Protein AF-A0A450XP85-F1 (afdb_monomer_lite)

InterPro domains:
  IPR002560 Transposase IS204/IS1001/IS1096/IS1165, DDE domain [PF01610] (4-110)
  IPR047951 Transposase ISL3 [PTHR33498] (2-104)

Sequence (138 aa):
SDQDTGHVLHVAEDRKKANLKAWYASLSGEQIAAIESVSMDMWPAFINATLESIPGAEEKIAFDKFHVAKYLGEAVDKVRREEHKALMAEGRDDLKGSKYTWQYNPQNMKAWAKKGWKRWLSWAVRSRLEPIKKVARM

Organism: NCBI:txid2126335

pLDDT: mean 88.55, std 6.43, range [63.75, 97.06]

Radius of gyration: 21.71 Å; chains: 1; bounding box: 50×31×53 Å

Secondary structure (DSSP, 8-state):
--TTT-------SSS-HHHHHHHHHHS-HHHHHT---EEE-S-HHHHHHHHHHSTTHHHHEEE-HHHHHHHHHHHHHHHHHHHHHHHHHTT--TTTT-HHHHHS-GGG--HHHHHHHHHHHHHHHT-S-HHHHHHTT-

Foldseek 3Di:
DPPVPPDDPDDDPDDALVVLLVVLVPDDPVVLQPQQADEDAPDVSVLVSQVVRHVPHVNRYDYDPVNVLVVVLVVVVVVLVVVCVVQVVVVHRLSPPCSVLLSDDCVPDDPVSVVVNVVNLVCQCVDPPPVSVVVSVD

Structure (mmCIF, N/CA/C/O backbone):
data_AF-A0A450XP85-F1
#
_entry.id   AF-A0A450XP85-F1
#
loop_
_atom_site.group_PDB
_atom_site.id
_atom_site.type_symbol
_atom_site.label_atom_id
_atom_site.label_alt_id
_atom_site.label_comp_id
_atom_site.label_asym_id
_atom_site.label_entity_id
_atom_site.label_seq_id
_atom_site.pdbx_PDB_ins_code
_atom_site.Cartn_x
_atom_site.Cartn_y
_atom_site.Cartn_z
_atom_site.occupancy
_atom_site.B_iso_or_equiv
_atom_site.auth_seq_id
_atom_site.auth_comp_id
_atom_site.auth_asym_id
_atom_site.auth_atom_id
_atom_site.pdbx_PDB_model_num
ATOM 1 N N . SER A 1 1 ? -16.004 2.701 7.526 1.00 79.06 1 SER A N 1
ATOM 2 C CA . SER A 1 1 ? -17.350 2.527 6.948 1.00 79.06 1 SER A CA 1
ATOM 3 C C . SER A 1 1 ? -17.818 1.120 7.243 1.00 79.06 1 SER A C 1
ATOM 5 O O . SER A 1 1 ? -16.975 0.253 7.456 1.00 79.06 1 SER A O 1
ATOM 7 N N . ASP A 1 2 ? -19.126 0.913 7.266 1.00 81.94 2 ASP A N 1
ATOM 8 C CA . ASP A 1 2 ? -19.730 -0.414 7.207 1.00 81.94 2 ASP A CA 1
ATOM 9 C C . ASP A 1 2 ? -19.372 -1.052 5.853 1.00 81.94 2 ASP A C 1
ATOM 11 O O . ASP A 1 2 ? -19.505 -0.403 4.811 1.00 81.94 2 ASP A O 1
ATOM 15 N N . GLN A 1 3 ? -18.832 -2.271 5.879 1.00 80.81 3 GLN A N 1
ATOM 16 C CA . GLN A 1 3 ? -18.408 -2.981 4.670 1.00 80.81 3 GLN A CA 1
ATOM 17 C C . GLN A 1 3 ? -19.584 -3.608 3.914 1.00 80.81 3 GLN A C 1
ATOM 19 O O . GLN A 1 3 ? -19.487 -3.751 2.697 1.00 80.81 3 GLN A O 1
ATOM 24 N N . ASP A 1 4 ? -20.688 -3.918 4.594 1.00 83.94 4 ASP A N 1
ATOM 25 C CA . ASP A 1 4 ? -21.846 -4.573 3.983 1.00 83.94 4 ASP A CA 1
ATOM 26 C C . ASP A 1 4 ? -22.723 -3.557 3.250 1.00 83.94 4 ASP A C 1
ATOM 28 O O . ASP A 1 4 ? -23.161 -3.782 2.122 1.00 83.94 4 ASP A O 1
ATOM 32 N N . THR A 1 5 ? -22.956 -2.401 3.877 1.00 90.19 5 THR A N 1
ATOM 33 C CA . THR A 1 5 ? -23.831 -1.351 3.326 1.00 90.19 5 THR A CA 1
ATOM 34 C C . THR A 1 5 ? -23.072 -0.229 2.620 1.00 90.19 5 THR A C 1
ATOM 36 O O . THR A 1 5 ? -23.666 0.563 1.888 1.00 90.19 5 THR A O 1
ATOM 39 N N . GLY A 1 6 ? -21.760 -0.118 2.843 1.00 87.00 6 GLY A N 1
ATOM 40 C CA . GLY A 1 6 ? -20.952 1.007 2.370 1.00 87.00 6 GLY A CA 1
ATOM 41 C C . GLY A 1 6 ? -21.184 2.310 3.145 1.00 87.00 6 GLY A C 1
ATOM 42 O O . GLY A 1 6 ? -20.601 3.339 2.794 1.00 87.00 6 GLY A O 1
ATOM 43 N N . HIS A 1 7 ? -22.002 2.304 4.203 1.00 92.12 7 HIS A N 1
ATOM 44 C CA . HIS A 1 7 ? -22.296 3.507 4.975 1.00 92.12 7 HIS A CA 1
ATOM 45 C C . HIS A 1 7 ? -21.069 4.037 5.723 1.00 92.12 7 HIS A C 1
ATOM 47 O O . HIS A 1 7 ? -20.290 3.310 6.349 1.00 92.12 7 HIS A O 1
ATOM 53 N N . VAL A 1 8 ? -20.895 5.356 5.694 1.00 92.31 8 VAL A N 1
ATOM 54 C CA . VAL A 1 8 ? -19.830 6.021 6.444 1.00 92.31 8 VAL A CA 1
ATOM 55 C C . VAL A 1 8 ? -20.242 6.119 7.911 1.00 92.31 8 VAL A C 1
ATOM 57 O O . VAL A 1 8 ? -21.206 6.795 8.243 1.00 92.31 8 VAL A O 1
ATOM 60 N N . LEU A 1 9 ? -19.491 5.446 8.787 1.00 90.62 9 LEU A N 1
ATOM 61 C CA . LEU A 1 9 ? -19.751 5.427 10.234 1.00 90.62 9 LEU A CA 1
ATOM 62 C C . LEU A 1 9 ? -19.222 6.674 10.949 1.00 90.62 9 LEU A C 1
ATOM 64 O O . LEU A 1 9 ? -19.734 7.057 11.994 1.00 90.62 9 LEU A O 1
ATOM 68 N N . HIS A 1 10 ? -18.163 7.284 10.415 1.00 92.06 10 HIS A N 1
ATOM 69 C CA . HIS A 1 10 ? -17.512 8.428 11.033 1.00 92.06 10 HIS A CA 1
ATOM 70 C C . HIS A 1 10 ? -16.718 9.232 10.007 1.00 92.06 10 HIS A C 1
ATOM 72 O O . HIS A 1 10 ? -16.083 8.662 9.117 1.00 92.06 10 HIS A O 1
ATOM 78 N N . VAL A 1 11 ? -16.744 10.553 10.166 1.00 93.00 11 VAL A N 1
ATOM 79 C CA . VAL A 1 11 ? -15.940 11.512 9.409 1.00 93.00 11 VAL A CA 1
ATOM 80 C C . VAL A 1 11 ? -15.283 12.441 10.418 1.00 93.00 11 VAL A C 1
ATOM 82 O O . VAL A 1 11 ? -15.955 12.974 11.297 1.00 93.00 11 VAL A O 1
ATOM 85 N N . ALA A 1 12 ? -13.978 12.638 10.273 1.00 91.19 12 ALA A N 1
ATOM 86 C CA . ALA A 1 12 ? -13.210 13.587 11.062 1.00 91.19 12 ALA A CA 1
ATOM 87 C C . ALA A 1 12 ? -12.381 14.476 10.137 1.00 91.19 12 ALA A C 1
ATOM 89 O O . ALA A 1 12 ? -12.007 14.071 9.033 1.00 91.19 12 ALA A O 1
ATOM 90 N N . GLU A 1 13 ? -12.088 15.685 10.602 1.00 90.56 13 GLU A N 1
ATOM 91 C CA . GLU A 1 13 ? -11.213 16.615 9.899 1.00 90.56 13 GLU A CA 1
ATOM 92 C C . GLU A 1 13 ? -9.756 16.167 10.026 1.00 90.56 13 GLU A C 1
ATOM 94 O O . GLU A 1 13 ? -9.280 15.909 11.127 1.00 90.56 13 GLU A O 1
ATOM 99 N N . ASP A 1 14 ? -9.039 16.111 8.906 1.00 87.25 14 ASP A N 1
ATOM 100 C CA . ASP A 1 14 ? -7.688 15.563 8.778 1.00 87.25 14 ASP A CA 1
ATOM 101 C C . ASP A 1 14 ? -7.534 14.064 9.071 1.00 87.25 14 ASP A C 1
ATOM 103 O O . ASP A 1 14 ? -8.191 13.433 9.903 1.00 87.25 14 ASP A O 1
ATOM 107 N N . ARG A 1 15 ? -6.498 13.501 8.449 1.00 84.12 15 ARG A N 1
ATOM 108 C CA . ARG A 1 15 ? -5.939 12.212 8.845 1.00 84.12 15 ARG A CA 1
ATOM 109 C C . ARG A 1 15 ? -5.045 12.433 10.071 1.00 84.12 15 ARG A C 1
ATOM 111 O O . ARG A 1 15 ? -3.899 12.830 9.935 1.00 84.12 15 ARG A O 1
ATOM 118 N N . LYS A 1 16 ? -5.536 12.236 11.295 1.00 89.19 16 LYS A N 1
ATOM 119 C CA . LYS A 1 16 ? -4.714 12.331 12.522 1.00 89.19 16 LYS A CA 1
ATOM 120 C C . LYS A 1 16 ? -4.946 11.120 13.414 1.00 89.19 16 LYS A C 1
ATOM 122 O O . LYS A 1 16 ? -6.077 10.670 13.572 1.00 89.19 16 LYS A O 1
ATOM 127 N N . LYS A 1 17 ? -3.875 10.640 14.060 1.00 91.00 17 LYS A N 1
ATOM 128 C CA . LYS A 1 17 ? -3.931 9.552 15.054 1.00 91.00 17 LYS A CA 1
ATOM 129 C C . LYS A 1 17 ? -4.983 9.833 16.135 1.00 91.00 17 LYS A C 1
ATOM 131 O O . LYS A 1 17 ? -5.765 8.953 16.470 1.00 91.00 17 LYS A O 1
ATOM 136 N N . ALA A 1 18 ? -5.013 11.068 16.644 1.00 93.00 18 ALA A N 1
ATOM 137 C CA . ALA A 1 18 ? -5.929 11.489 17.702 1.00 93.00 18 ALA A CA 1
ATOM 138 C C . ALA A 1 18 ? -7.407 11.309 17.322 1.00 93.00 18 ALA A C 1
ATOM 140 O O . ALA A 1 18 ? -8.179 10.815 18.136 1.00 93.00 18 ALA A O 1
ATOM 141 N N . ASN A 1 19 ? -7.780 11.628 16.080 1.00 93.38 19 ASN A N 1
ATOM 142 C CA . ASN A 1 19 ? -9.164 11.524 15.616 1.00 93.38 19 ASN A CA 1
ATOM 143 C C . ASN A 1 19 ? -9.634 10.070 15.573 1.00 93.38 19 ASN A C 1
ATOM 145 O O . ASN A 1 19 ? -10.712 9.749 16.062 1.00 93.38 19 ASN A O 1
ATOM 149 N N . LEU A 1 20 ? -8.795 9.173 15.045 1.00 93.62 20 LEU A N 1
ATOM 150 C CA . LEU A 1 20 ? -9.128 7.752 14.985 1.00 93.62 20 LEU A CA 1
ATOM 151 C C . LEU A 1 20 ? -9.234 7.137 16.389 1.00 93.62 20 LEU A C 1
ATOM 153 O O . LEU A 1 20 ? -10.156 6.371 16.655 1.00 93.62 20 LEU A O 1
ATOM 157 N N . LYS A 1 21 ? -8.347 7.524 17.317 1.00 95.12 21 LYS A N 1
ATOM 158 C CA . LYS A 1 21 ? -8.452 7.102 18.725 1.00 95.12 21 LYS A CA 1
ATOM 159 C C . LYS A 1 21 ? -9.719 7.633 19.396 1.00 95.12 21 LYS A C 1
ATOM 161 O O . LYS A 1 21 ? -10.357 6.889 20.130 1.00 95.12 21 LYS A O 1
ATOM 166 N N . ALA A 1 22 ? -10.091 8.887 19.138 1.00 94.62 22 ALA A N 1
ATOM 167 C CA . ALA A 1 22 ? -11.323 9.467 19.668 1.00 94.62 22 ALA A CA 1
ATOM 168 C C . ALA A 1 22 ? -12.561 8.712 19.163 1.00 94.62 22 ALA A C 1
ATOM 170 O O . ALA A 1 22 ? -13.477 8.452 19.939 1.00 94.62 22 ALA A O 1
ATOM 171 N N . TRP A 1 23 ? -12.561 8.292 17.895 1.00 94.88 23 TRP A N 1
ATOM 172 C CA . TRP A 1 23 ? -13.631 7.455 17.365 1.00 94.88 23 TRP A CA 1
ATOM 173 C C . TRP A 1 23 ? -13.680 6.077 18.032 1.00 94.88 23 TRP A C 1
ATOM 175 O O . TRP A 1 23 ? -14.744 5.690 18.506 1.00 94.88 23 TRP A O 1
ATOM 185 N N . TYR A 1 24 ? -12.553 5.366 18.164 1.00 95.56 24 TYR A N 1
ATOM 186 C CA . TYR A 1 24 ? -12.537 4.086 18.888 1.00 95.56 24 TYR A CA 1
ATOM 187 C C . TYR A 1 24 ? -13.018 4.228 20.337 1.00 95.56 24 TYR A C 1
ATOM 189 O O . TYR A 1 24 ? -13.790 3.398 20.802 1.00 95.56 24 TYR A O 1
ATOM 197 N N . ALA A 1 25 ? -12.636 5.306 21.027 1.00 95.38 25 ALA A N 1
ATOM 198 C CA . ALA A 1 25 ? -13.091 5.586 22.389 1.00 95.38 25 ALA A CA 1
ATOM 199 C C . ALA A 1 25 ? -14.600 5.881 22.492 1.00 95.38 25 ALA A C 1
ATOM 201 O O . ALA A 1 25 ? -15.161 5.788 23.580 1.00 95.38 25 ALA A O 1
ATOM 202 N N . SER A 1 26 ? -15.257 6.239 21.383 1.00 95.75 26 SER A N 1
ATOM 203 C CA . SER A 1 26 ? -16.713 6.428 21.333 1.00 95.75 26 SER A CA 1
ATOM 204 C C . SER A 1 26 ? -17.497 5.119 21.172 1.00 95.75 26 SER A C 1
ATOM 206 O O . SER A 1 26 ? -18.711 5.113 21.369 1.00 95.75 26 SER A O 1
ATOM 208 N N . LEU A 1 27 ? -16.824 4.018 20.817 1.00 95.56 27 LEU A N 1
ATOM 209 C CA . LEU A 1 27 ? -17.444 2.704 20.681 1.00 95.56 27 LEU A CA 1
ATOM 210 C C . LEU A 1 27 ? -17.571 2.027 22.049 1.00 95.56 27 LEU A C 1
ATOM 212 O O . LEU A 1 27 ? -16.700 2.140 22.912 1.00 95.56 27 LEU A O 1
ATOM 216 N N . SER A 1 28 ? -18.652 1.276 22.235 1.00 96.12 28 SER A N 1
ATOM 217 C CA . SER A 1 28 ? -18.813 0.413 23.407 1.00 96.12 28 SER A CA 1
ATOM 218 C C . SER A 1 28 ? -17.784 -0.724 23.412 1.00 96.12 28 SER A C 1
ATOM 220 O O . SER A 1 28 ? -17.274 -1.135 22.367 1.00 96.12 28 SER A O 1
ATOM 222 N N . GLY A 1 29 ? -17.516 -1.290 24.593 1.00 95.38 29 GLY A N 1
ATOM 223 C CA . GLY A 1 29 ? -16.626 -2.449 24.722 1.00 95.38 29 GLY A CA 1
ATOM 224 C C . GLY A 1 29 ? -17.083 -3.654 23.892 1.00 95.38 29 GLY A C 1
ATOM 225 O O . GLY A 1 29 ? -16.248 -4.346 23.317 1.00 95.38 29 GLY A O 1
ATOM 226 N N . GLU A 1 30 ? -18.398 -3.857 23.760 1.00 95.19 30 GLU A N 1
ATOM 227 C CA . GLU A 1 30 ? -18.980 -4.899 22.903 1.00 95.19 30 GLU A CA 1
ATOM 228 C C . GLU A 1 30 ? -18.669 -4.657 21.424 1.00 95.19 30 GLU A C 1
ATOM 230 O O . GLU A 1 30 ? -18.223 -5.570 20.733 1.00 95.19 30 GLU A O 1
ATOM 235 N N . GLN A 1 31 ? -18.820 -3.418 20.943 1.00 94.56 31 GLN A N 1
ATOM 236 C CA . GLN A 1 31 ? -18.472 -3.063 19.564 1.00 94.56 31 GLN A CA 1
ATOM 237 C C . GLN A 1 31 ? -16.978 -3.247 19.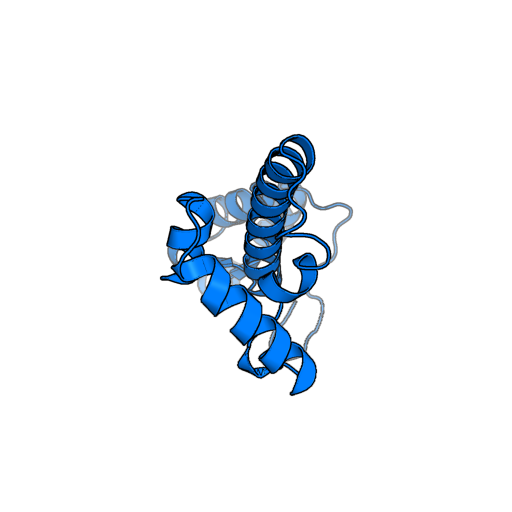292 1.00 94.56 31 GLN A C 1
ATOM 239 O O . GLN A 1 31 ? -16.618 -3.769 18.243 1.00 94.56 31 GLN A O 1
ATOM 244 N N . ILE A 1 32 ? -16.109 -2.857 20.231 1.00 95.50 32 ILE A N 1
ATOM 245 C CA . ILE A 1 32 ? -14.656 -3.051 20.110 1.00 95.50 32 ILE A CA 1
ATOM 246 C C . ILE A 1 32 ? -14.302 -4.541 20.056 1.00 95.50 32 ILE A C 1
ATOM 248 O O . ILE A 1 32 ? -13.490 -4.954 19.226 1.00 95.50 32 ILE A O 1
ATOM 252 N N . ALA A 1 33 ? -14.914 -5.354 20.920 1.00 93.44 33 ALA A N 1
ATOM 253 C CA . ALA A 1 33 ? -14.696 -6.797 20.951 1.00 93.44 33 ALA A CA 1
ATOM 254 C C . ALA A 1 33 ? -15.183 -7.488 19.666 1.00 93.44 33 ALA A C 1
ATOM 256 O O . ALA A 1 33 ? -14.541 -8.434 19.214 1.00 93.44 33 ALA A O 1
ATOM 257 N N . ALA A 1 34 ? -16.258 -6.981 19.056 1.00 93.31 34 ALA A N 1
ATOM 258 C CA . ALA A 1 34 ? -16.825 -7.491 17.809 1.00 93.31 34 ALA A CA 1
ATOM 259 C C . ALA A 1 34 ? -16.013 -7.131 16.549 1.00 93.31 34 ALA A C 1
ATOM 261 O O . ALA A 1 34 ? -16.320 -7.625 15.467 1.00 93.31 34 ALA A O 1
ATOM 262 N N . ILE A 1 35 ? -14.980 -6.284 16.645 1.00 93.25 35 ILE A N 1
ATOM 263 C CA . ILE A 1 35 ? -14.108 -5.992 15.499 1.00 93.25 35 ILE A CA 1
ATOM 264 C C . ILE A 1 35 ? -13.253 -7.224 15.192 1.00 93.25 35 ILE A C 1
ATOM 266 O O . ILE A 1 35 ? -12.335 -7.557 15.947 1.00 93.25 35 ILE A O 1
ATOM 270 N N . GLU A 1 36 ? -13.519 -7.850 14.049 1.00 93.62 36 GLU A N 1
ATOM 271 C CA . GLU A 1 36 ? -12.770 -9.004 13.535 1.00 93.62 36 GLU A CA 1
ATOM 272 C C . GLU A 1 36 ? -11.595 -8.595 12.643 1.00 93.62 36 GLU A C 1
ATOM 274 O O . GLU A 1 36 ? -10.541 -9.222 12.669 1.00 93.62 36 GLU A O 1
ATOM 279 N N . SER A 1 37 ? -11.753 -7.523 11.864 1.00 93.69 37 SER A N 1
ATOM 280 C CA . SER A 1 37 ? -10.698 -7.006 10.994 1.00 93.69 37 SER A CA 1
ATOM 281 C C . SER A 1 37 ? -10.772 -5.490 10.851 1.00 93.69 37 SER A C 1
ATOM 283 O O . SER A 1 37 ? -11.830 -4.876 10.994 1.00 93.69 37 SER A O 1
ATOM 285 N N . VAL A 1 38 ? -9.627 -4.874 10.561 1.00 93.75 38 VAL A N 1
ATOM 286 C CA . VAL A 1 38 ? -9.514 -3.442 10.285 1.00 93.75 38 VAL A CA 1
ATOM 287 C C . VAL A 1 38 ? -8.756 -3.259 8.978 1.00 93.75 38 VAL A C 1
ATOM 289 O O . VAL A 1 38 ? -7.527 -3.331 8.942 1.00 93.75 38 VAL A O 1
ATOM 292 N N . SER A 1 39 ? -9.499 -3.018 7.897 1.00 92.50 39 SER A N 1
ATOM 293 C CA . SER A 1 39 ? -8.916 -2.684 6.597 1.00 92.50 39 SER A CA 1
ATOM 294 C C . SER A 1 39 ? -8.454 -1.228 6.584 1.00 92.50 39 SER A C 1
ATOM 296 O O . SER A 1 39 ? -9.275 -0.319 6.724 1.00 92.50 39 SER A O 1
ATOM 298 N N . MET A 1 40 ? -7.156 -0.987 6.402 1.00 92.12 40 MET A N 1
ATOM 299 C CA . MET A 1 40 ? -6.579 0.362 6.456 1.00 92.12 40 MET A CA 1
ATOM 300 C C . MET A 1 40 ? -5.418 0.572 5.481 1.00 92.12 40 MET A C 1
ATOM 302 O O . MET A 1 40 ? -4.872 -0.368 4.899 1.00 92.12 40 MET A O 1
ATOM 306 N N . ASP A 1 41 ? -5.028 1.836 5.316 1.00 89.94 41 ASP A N 1
ATOM 307 C CA . ASP A 1 41 ? -3.765 2.188 4.677 1.00 89.94 41 ASP A CA 1
ATOM 308 C C . ASP A 1 41 ? -2.558 1.829 5.572 1.00 89.94 41 ASP A C 1
ATOM 310 O O . ASP A 1 41 ? -2.682 1.548 6.761 1.00 89.94 41 ASP A O 1
ATOM 314 N N . MET A 1 42 ? -1.354 1.832 4.997 1.00 91.31 42 MET A N 1
ATOM 315 C CA . MET A 1 42 ? -0.113 1.545 5.736 1.00 91.31 42 MET A CA 1
ATOM 316 C C . MET A 1 42 ? 0.451 2.775 6.465 1.00 91.31 42 MET A C 1
ATOM 318 O O . MET A 1 42 ? 1.662 2.874 6.685 1.00 91.31 42 MET A O 1
ATOM 322 N N . TRP A 1 43 ? -0.376 3.765 6.804 1.00 91.25 43 TRP A N 1
ATOM 323 C CA . TRP A 1 43 ? 0.127 4.980 7.427 1.00 91.25 43 TRP A CA 1
ATOM 324 C C . TRP A 1 43 ? 0.395 4.767 8.931 1.00 91.25 43 TRP A C 1
ATOM 326 O O . TRP A 1 43 ? -0.522 4.389 9.666 1.00 91.25 43 TRP A O 1
ATOM 336 N N . PRO A 1 44 ? 1.609 5.067 9.452 1.00 92.38 44 PRO A N 1
ATOM 337 C CA . PRO A 1 44 ? 1.964 4.752 10.841 1.00 92.38 44 PRO A CA 1
ATOM 338 C C . PRO A 1 44 ? 1.026 5.344 11.896 1.00 92.38 44 PRO A C 1
ATOM 340 O O . PRO A 1 44 ? 0.839 4.760 12.958 1.00 92.38 44 PRO A O 1
ATOM 343 N N . ALA A 1 45 ? 0.410 6.497 11.622 1.00 92.06 45 ALA A N 1
ATOM 344 C CA . ALA A 1 45 ? -0.544 7.105 12.542 1.00 92.06 45 ALA A CA 1
ATOM 345 C C . ALA A 1 45 ? -1.795 6.234 12.755 1.00 92.06 45 ALA A C 1
ATOM 347 O O . ALA A 1 45 ? -2.269 6.139 13.886 1.00 92.06 45 ALA A O 1
ATOM 348 N N . PHE A 1 46 ? -2.313 5.595 11.704 1.00 93.38 46 PHE A N 1
ATOM 349 C CA . PHE A 1 46 ? -3.511 4.751 11.775 1.00 93.38 46 PHE A CA 1
ATOM 350 C C . PHE A 1 46 ? -3.207 3.360 12.318 1.00 93.38 46 PHE A C 1
ATOM 352 O O . PHE A 1 46 ? -3.966 2.858 13.152 1.00 93.38 46 PHE A O 1
ATOM 359 N N . ILE A 1 47 ? -2.052 2.804 11.941 1.00 95.31 47 ILE A N 1
ATOM 360 C CA . ILE A 1 47 ? -1.523 1.568 12.526 1.00 95.31 47 ILE A CA 1
ATOM 361 C C . ILE A 1 47 ? -1.418 1.740 14.044 1.00 95.31 47 ILE A C 1
ATOM 363 O O . ILE A 1 47 ? -2.080 1.029 14.793 1.00 95.31 47 ILE A O 1
ATOM 367 N N . ASN A 1 48 ? -0.686 2.758 14.508 1.00 95.88 48 ASN A N 1
ATOM 368 C CA . ASN A 1 48 ? -0.483 2.986 15.939 1.00 95.88 48 ASN A CA 1
ATOM 369 C C . ASN A 1 48 ? -1.781 3.344 16.676 1.00 95.88 48 ASN A C 1
ATOM 371 O O . ASN A 1 48 ? -1.963 2.932 17.816 1.00 95.88 48 ASN A O 1
ATOM 375 N N . ALA A 1 49 ? -2.695 4.106 16.060 1.00 95.75 49 ALA A N 1
ATOM 376 C CA . ALA A 1 49 ? -4.009 4.358 16.657 1.00 95.75 49 ALA A CA 1
ATOM 377 C C . ALA A 1 49 ? -4.768 3.051 16.920 1.00 95.75 49 ALA A C 1
ATOM 379 O O . ALA A 1 49 ? -5.370 2.902 17.980 1.00 95.75 49 ALA A O 1
ATOM 380 N N . THR A 1 50 ? -4.730 2.122 15.965 1.00 96.88 50 THR A N 1
ATOM 381 C CA . THR A 1 50 ? -5.458 0.852 16.047 1.00 96.88 50 THR A CA 1
ATOM 382 C C . THR A 1 50 ? -4.787 -0.112 17.019 1.00 96.88 50 THR A C 1
ATOM 384 O O . THR A 1 50 ? -5.478 -0.647 17.880 1.00 96.88 50 THR A O 1
ATOM 387 N N . LEU A 1 51 ? -3.457 -0.252 16.965 1.00 97.06 51 LEU A N 1
ATOM 388 C CA . LEU A 1 51 ? -2.683 -1.063 17.916 1.00 97.06 51 LEU A CA 1
ATOM 389 C C . LEU A 1 51 ? -2.931 -0.652 19.373 1.00 97.06 51 LEU A C 1
ATOM 391 O O . LEU A 1 51 ? -3.038 -1.499 20.250 1.00 97.06 51 LEU A O 1
ATOM 395 N N . GLU A 1 52 ? -3.061 0.649 19.629 1.00 96.44 52 GLU A N 1
ATOM 396 C CA . GLU A 1 52 ? -3.281 1.176 20.979 1.00 96.44 52 GLU A CA 1
ATOM 397 C C . GLU A 1 52 ? -4.737 1.110 21.456 1.00 96.44 52 GLU A C 1
ATOM 399 O O . GLU A 1 52 ? -4.977 1.325 22.642 1.00 96.44 52 GLU A O 1
ATOM 404 N N . SER A 1 53 ? -5.706 0.898 20.559 1.00 95.94 53 SER A N 1
ATOM 405 C CA . SER A 1 53 ? -7.138 1.015 20.890 1.00 95.94 53 SER A CA 1
ATOM 406 C C . SER A 1 53 ? -7.905 -0.300 20.763 1.00 95.94 53 SER A C 1
ATOM 408 O O . SER A 1 53 ? -8.936 -0.456 21.411 1.00 95.94 53 SER A O 1
ATOM 410 N N . ILE A 1 54 ? -7.429 -1.239 19.939 1.00 96.00 54 ILE A N 1
ATOM 411 C CA . ILE A 1 54 ? -8.122 -2.497 19.644 1.00 96.00 54 ILE A CA 1
ATOM 412 C C . ILE A 1 54 ? -7.342 -3.680 20.242 1.00 96.00 54 ILE A C 1
ATOM 414 O O . ILE A 1 54 ? -6.190 -3.909 19.868 1.00 96.00 54 ILE A O 1
ATOM 418 N N . PRO A 1 55 ? -7.952 -4.487 21.129 1.00 94.81 55 PRO A N 1
ATOM 419 C CA . PRO A 1 55 ? -7.337 -5.717 21.619 1.00 94.81 55 PRO A CA 1
ATOM 420 C C . PRO A 1 55 ? -7.035 -6.692 20.473 1.00 94.81 55 PRO A C 1
ATOM 422 O O . PRO A 1 55 ? -7.902 -6.963 19.635 1.00 94.81 55 PRO A O 1
ATOM 425 N N . GLY A 1 56 ? -5.807 -7.218 20.444 1.00 95.81 56 GLY A N 1
ATOM 426 C CA . GLY A 1 56 ? -5.354 -8.143 19.398 1.00 95.81 56 GLY A 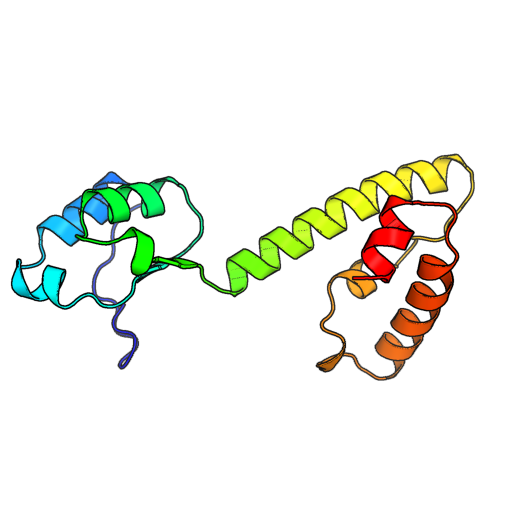CA 1
ATOM 427 C C . GLY A 1 56 ? -5.237 -7.504 18.010 1.00 95.81 56 GLY A C 1
ATOM 428 O O . GLY A 1 56 ? -5.311 -8.206 17.009 1.00 95.81 56 GLY A O 1
ATOM 429 N N . ALA A 1 57 ? -5.088 -6.178 17.925 1.00 96.56 57 ALA A N 1
ATOM 430 C CA . ALA A 1 57 ? -5.040 -5.444 16.659 1.00 96.56 57 ALA A CA 1
ATOM 431 C C . ALA A 1 57 ? -4.032 -5.995 15.635 1.00 96.56 57 ALA A C 1
ATOM 433 O O . ALA A 1 57 ? -4.314 -5.948 14.443 1.00 96.56 57 ALA A O 1
ATOM 434 N N . GLU A 1 58 ? -2.883 -6.517 16.075 1.00 95.94 58 GLU A N 1
ATOM 435 C CA . GLU A 1 58 ? -1.841 -7.058 15.187 1.00 95.94 58 GLU A CA 1
ATOM 436 C C . GLU A 1 58 ? -2.363 -8.160 14.255 1.00 95.94 58 GLU A C 1
ATOM 438 O O . GLU A 1 58 ? -1.970 -8.217 13.093 1.00 95.94 58 GLU A O 1
ATOM 443 N N . GLU A 1 59 ? -3.295 -8.983 14.736 1.00 96.75 59 GLU A N 1
ATOM 444 C CA . GLU A 1 59 ? -3.905 -10.073 13.966 1.00 96.75 59 GLU A CA 1
ATOM 445 C C . GLU A 1 59 ? -5.102 -9.603 13.125 1.00 96.75 59 GLU A C 1
ATOM 447 O O . GLU A 1 59 ? -5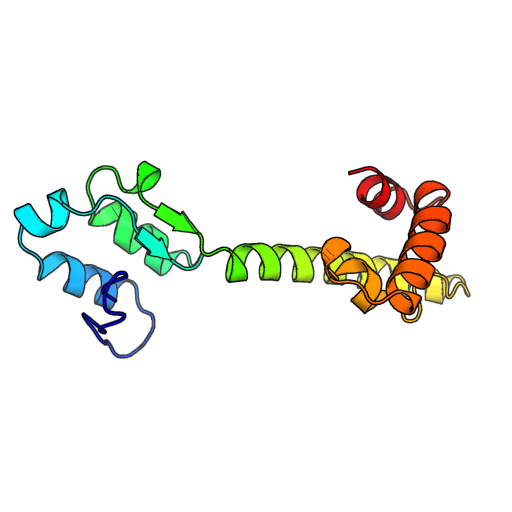.525 -10.285 12.194 1.00 96.75 59 GLU A O 1
ATOM 452 N N . LYS A 1 60 ? -5.651 -8.425 13.443 1.00 95.88 60 LYS A N 1
ATOM 453 C CA . LYS A 1 60 ? -6.873 -7.877 12.835 1.00 95.88 60 LYS A CA 1
ATOM 454 C C . LYS A 1 60 ? -6.588 -6.880 11.716 1.00 95.88 60 LYS A C 1
ATOM 456 O O . LYS A 1 60 ? -7.449 -6.646 10.867 1.00 95.88 60 LYS A O 1
ATOM 461 N N . ILE A 1 61 ? -5.422 -6.233 11.720 1.00 96.38 61 ILE A N 1
ATOM 462 C CA . ILE A 1 61 ? -5.070 -5.231 10.709 1.00 96.38 61 ILE A CA 1
ATOM 463 C C . ILE A 1 61 ? -4.860 -5.914 9.356 1.00 96.38 61 ILE A C 1
ATOM 465 O O . ILE A 1 61 ? -3.966 -6.738 9.179 1.00 96.38 61 ILE A O 1
ATOM 469 N N . ALA A 1 62 ? -5.652 -5.497 8.372 1.00 94.88 62 ALA A N 1
ATOM 470 C CA . ALA A 1 62 ? -5.500 -5.883 6.980 1.00 94.88 62 ALA A CA 1
ATOM 471 C C . ALA A 1 62 ? -5.096 -4.653 6.162 1.00 94.88 62 ALA A C 1
ATOM 473 O O . ALA A 1 62 ? -5.821 -3.658 6.102 1.00 94.88 62 ALA A O 1
ATOM 474 N N . PHE A 1 63 ? -3.932 -4.699 5.514 1.00 94.31 63 PHE A N 1
ATOM 475 C CA . PHE A 1 63 ? -3.529 -3.605 4.637 1.00 94.31 63 PHE A CA 1
ATOM 476 C C . PHE A 1 63 ? -4.271 -3.663 3.312 1.00 94.31 63 PHE A C 1
ATOM 478 O O . PHE A 1 63 ? -4.293 -4.689 2.627 1.00 94.31 63 PHE A O 1
ATOM 485 N N . ASP A 1 64 ? -4.839 -2.526 2.929 1.00 89.81 64 ASP A N 1
ATOM 486 C CA . ASP A 1 64 ? -5.564 -2.402 1.680 1.00 89.81 64 ASP A CA 1
ATOM 487 C C . ASP A 1 64 ? -4.660 -2.700 0.465 1.00 89.81 64 ASP A C 1
ATOM 489 O O . ASP A 1 64 ? -3.562 -2.152 0.290 1.00 89.81 64 ASP A O 1
ATOM 493 N N . LYS A 1 65 ? -5.167 -3.566 -0.419 1.00 87.56 65 LYS A N 1
ATOM 494 C CA . LYS A 1 65 ? -4.446 -4.084 -1.590 1.00 87.56 65 LYS A CA 1
ATOM 495 C C . LYS A 1 65 ? -3.980 -2.990 -2.547 1.00 87.56 65 LYS A C 1
ATOM 497 O O . LYS A 1 65 ? -2.954 -3.160 -3.208 1.00 87.56 65 LYS A O 1
ATOM 502 N N . PHE A 1 66 ? -4.723 -1.886 -2.660 1.00 87.56 66 PHE A N 1
ATOM 503 C CA . PHE A 1 66 ? -4.369 -0.807 -3.576 1.00 87.56 66 PHE A CA 1
ATOM 504 C C . PHE A 1 66 ? -3.100 -0.102 -3.101 1.00 87.56 66 PHE A C 1
ATOM 506 O O . PHE A 1 66 ? -2.189 0.117 -3.902 1.00 87.56 66 PHE A O 1
ATOM 513 N N . HIS A 1 67 ? -2.991 0.176 -1.801 1.00 89.00 67 HIS A N 1
ATOM 514 C CA . HIS A 1 67 ? -1.790 0.782 -1.231 1.00 89.00 67 HIS A CA 1
ATOM 515 C C . HIS A 1 67 ? -0.579 -0.143 -1.361 1.00 89.00 67 HIS A C 1
ATOM 517 O O . HIS A 1 67 ? 0.475 0.306 -1.812 1.00 89.00 67 HIS A O 1
ATOM 523 N N . VAL A 1 68 ? -0.732 -1.436 -1.059 1.00 89.50 68 VAL A N 1
ATOM 524 C CA . VAL A 1 68 ? 0.342 -2.436 -1.221 1.00 89.50 68 VAL A CA 1
ATOM 525 C C . VAL A 1 68 ? 0.852 -2.474 -2.664 1.00 89.50 68 VAL A C 1
ATOM 527 O O . VAL A 1 68 ? 2.052 -2.327 -2.906 1.00 89.50 68 VAL A O 1
ATOM 530 N N . ALA A 1 69 ? -0.053 -2.600 -3.637 1.00 88.62 69 ALA A N 1
ATOM 531 C CA . ALA A 1 69 ? 0.311 -2.624 -5.052 1.00 88.62 69 ALA A CA 1
ATOM 532 C C . ALA A 1 69 ? 0.962 -1.309 -5.510 1.00 88.62 69 ALA A C 1
ATOM 534 O O . ALA A 1 69 ? 1.925 -1.330 -6.280 1.00 88.62 69 ALA A O 1
ATOM 535 N N . LYS A 1 70 ? 0.472 -0.166 -5.017 1.00 88.88 70 LYS A N 1
ATOM 536 C CA . LYS A 1 70 ? 1.039 1.153 -5.312 1.00 88.88 70 LYS A CA 1
ATOM 537 C C . LYS A 1 70 ? 2.482 1.269 -4.819 1.00 88.88 70 LYS A C 1
ATOM 539 O O . LYS A 1 70 ? 3.345 1.625 -5.618 1.00 88.88 70 LYS A O 1
ATOM 544 N N . TYR A 1 71 ? 2.763 0.928 -3.558 1.00 88.88 71 TYR A N 1
ATOM 545 C CA . TYR A 1 71 ? 4.126 0.982 -3.013 1.00 88.88 71 TYR A CA 1
ATOM 546 C C . TYR A 1 71 ? 5.087 0.069 -3.774 1.00 88.88 71 TYR A C 1
ATOM 548 O O . TYR A 1 71 ? 6.201 0.482 -4.101 1.00 88.88 71 TYR A O 1
ATOM 556 N N . LEU A 1 72 ? 4.647 -1.144 -4.121 1.0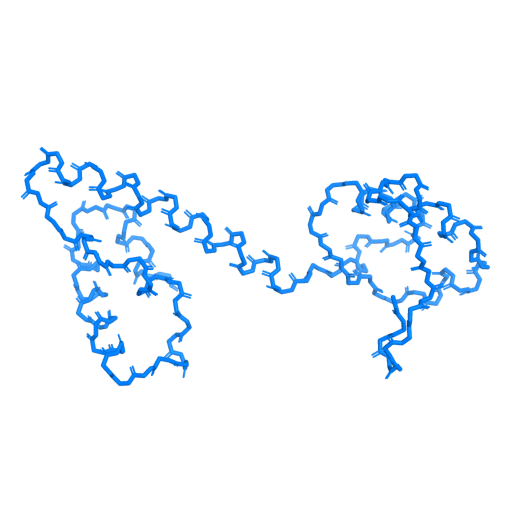0 87.12 72 LEU A N 1
ATOM 557 C CA . LEU A 1 72 ? 5.445 -2.051 -4.943 1.00 87.12 72 LEU A CA 1
ATOM 558 C C . LEU A 1 72 ? 5.738 -1.441 -6.324 1.00 87.12 72 LEU A C 1
ATOM 560 O O . LEU A 1 72 ? 6.885 -1.438 -6.772 1.00 87.12 72 LEU A O 1
ATOM 564 N N . GLY A 1 73 ? 4.724 -0.875 -6.982 1.00 88.25 73 GLY A N 1
ATOM 565 C CA . GLY A 1 73 ? 4.874 -0.220 -8.283 1.00 88.25 73 GLY A CA 1
ATOM 566 C C . GLY A 1 73 ? 5.819 0.988 -8.254 1.00 88.25 73 GLY A C 1
ATOM 567 O O . GLY A 1 73 ? 6.614 1.172 -9.180 1.00 88.25 73 GLY A O 1
ATOM 568 N N . GLU A 1 74 ? 5.772 1.790 -7.189 1.00 90.75 74 GLU A N 1
ATOM 569 C CA . GLU A 1 74 ? 6.676 2.926 -6.966 1.00 90.75 74 GLU A CA 1
ATOM 570 C C . GLU A 1 74 ? 8.120 2.470 -6.732 1.00 90.75 74 GLU A C 1
ATOM 572 O O . GLU A 1 74 ? 9.040 3.026 -7.338 1.00 90.75 74 GLU A O 1
ATOM 577 N N . ALA A 1 75 ? 8.327 1.426 -5.924 1.00 88.31 75 ALA A N 1
ATOM 578 C CA . ALA A 1 75 ? 9.648 0.847 -5.687 1.00 88.31 75 ALA A CA 1
ATOM 579 C C . ALA A 1 75 ? 10.274 0.311 -6.986 1.00 88.31 75 ALA A C 1
ATOM 581 O O . ALA A 1 75 ? 11.436 0.601 -7.283 1.00 88.31 75 ALA A O 1
ATOM 582 N N . VAL A 1 76 ? 9.489 -0.398 -7.805 1.00 86.81 76 VAL A N 1
ATOM 583 C CA . VAL A 1 76 ? 9.936 -0.901 -9.113 1.00 86.81 76 VAL A CA 1
ATOM 584 C C . VAL A 1 76 ? 10.273 0.248 -10.069 1.00 86.81 76 VAL A C 1
ATOM 586 O O . VAL A 1 76 ? 11.316 0.209 -10.725 1.00 86.81 76 VAL A O 1
ATOM 589 N N . ASP A 1 77 ? 9.446 1.299 -10.149 1.00 90.06 77 ASP A N 1
ATOM 590 C CA . ASP A 1 77 ? 9.753 2.451 -11.012 1.00 90.06 77 ASP A CA 1
ATOM 591 C C . ASP A 1 77 ? 10.992 3.215 -10.538 1.00 90.06 77 ASP A C 1
ATOM 593 O O . ASP A 1 77 ? 11.737 3.717 -11.380 1.00 90.06 77 ASP A O 1
ATOM 597 N N . LYS A 1 78 ? 11.243 3.289 -9.224 1.00 91.19 78 LYS A N 1
ATOM 598 C CA . LYS A 1 78 ? 12.452 3.916 -8.675 1.00 91.19 78 LYS A CA 1
ATOM 599 C C . LYS A 1 78 ? 13.712 3.217 -9.187 1.00 91.19 78 LYS A C 1
ATOM 601 O O . LYS A 1 78 ? 14.524 3.866 -9.844 1.00 91.19 78 LYS A O 1
ATOM 606 N N . VAL A 1 79 ? 13.823 1.904 -8.982 1.00 88.50 79 VAL A N 1
ATOM 607 C CA . VAL A 1 79 ? 14.980 1.121 -9.456 1.00 88.50 79 VAL A CA 1
ATOM 608 C C . VAL A 1 79 ? 15.100 1.212 -10.977 1.00 88.50 79 VAL A C 1
ATOM 610 O O . VAL A 1 79 ? 16.166 1.505 -11.508 1.00 88.50 79 VAL A O 1
ATOM 613 N N . ARG A 1 80 ? 13.987 1.076 -11.711 1.00 90.94 80 ARG A N 1
ATOM 614 C CA . ARG A 1 80 ? 13.987 1.207 -13.177 1.00 90.94 80 ARG A CA 1
ATOM 615 C C . ARG A 1 80 ? 14.518 2.569 -13.645 1.00 90.94 80 ARG A C 1
ATOM 617 O O . ARG A 1 80 ? 15.184 2.630 -14.675 1.00 90.94 80 ARG A O 1
ATOM 624 N N . ARG A 1 81 ? 14.199 3.670 -12.954 1.00 93.00 81 ARG A N 1
ATOM 625 C CA . ARG A 1 81 ? 14.714 5.015 -13.283 1.00 93.00 81 ARG A CA 1
ATOM 626 C C . ARG A 1 81 ? 16.215 5.119 -13.047 1.00 93.00 81 ARG A C 1
ATOM 628 O O . ARG A 1 81 ? 16.896 5.695 -13.892 1.00 93.00 81 ARG A O 1
ATOM 635 N N . GLU A 1 82 ? 16.702 4.580 -11.934 1.00 92.00 82 GLU A N 1
ATOM 636 C CA . GLU A 1 82 ? 18.129 4.557 -11.590 1.00 92.00 82 GLU A CA 1
ATOM 637 C C . GLU A 1 82 ? 18.924 3.775 -12.648 1.00 92.00 82 GLU A C 1
ATOM 639 O O . GLU A 1 82 ? 19.836 4.329 -13.264 1.00 92.00 82 GLU A O 1
ATOM 644 N N . GLU A 1 83 ? 18.483 2.557 -12.971 1.00 90.44 83 GLU A N 1
ATOM 645 C CA . GLU A 1 83 ? 19.077 1.711 -14.017 1.00 90.44 83 GLU A CA 1
ATOM 646 C C . GLU A 1 83 ? 18.990 2.359 -15.406 1.00 90.44 83 GLU A C 1
ATOM 648 O O . GLU A 1 83 ? 19.940 2.334 -16.185 1.00 90.44 83 GLU A O 1
ATOM 653 N N . HIS A 1 84 ? 17.856 2.991 -15.735 1.00 92.25 84 HIS A N 1
ATOM 654 C CA . HIS A 1 84 ? 17.693 3.678 -17.016 1.00 92.25 84 HIS A CA 1
ATOM 655 C C . HIS A 1 84 ? 18.676 4.837 -17.157 1.00 92.25 84 HIS A C 1
ATOM 657 O O . HIS A 1 84 ? 19.253 5.011 -18.226 1.00 92.25 84 HIS A O 1
ATOM 663 N N . LYS A 1 85 ? 18.887 5.616 -16.092 1.00 94.25 85 LYS A N 1
ATOM 664 C CA . LYS A 1 85 ? 19.851 6.718 -16.097 1.00 94.25 85 LYS A CA 1
ATOM 665 C C . LYS A 1 85 ? 21.280 6.205 -16.297 1.00 94.25 85 LYS A C 1
ATOM 667 O O . LYS A 1 85 ? 22.008 6.799 -17.086 1.00 94.25 85 LYS A O 1
ATOM 672 N N . ALA A 1 86 ? 21.655 5.119 -15.619 1.00 91.88 86 ALA A N 1
ATOM 673 C CA . ALA A 1 86 ? 22.970 4.497 -15.768 1.00 91.88 86 ALA A CA 1
ATOM 674 C C . ALA A 1 86 ? 23.200 3.999 -17.205 1.00 91.88 86 ALA A C 1
ATOM 676 O O . ALA A 1 86 ? 24.177 4.383 -17.840 1.00 91.88 86 ALA A O 1
ATOM 677 N N . LEU A 1 87 ? 22.244 3.253 -17.767 1.00 92.19 87 LEU A N 1
ATOM 678 C CA . LEU A 1 87 ? 22.327 2.763 -19.146 1.00 92.19 87 LEU A CA 1
ATOM 679 C C . LEU A 1 87 ? 22.397 3.895 -20.177 1.00 92.19 87 LEU A C 1
ATOM 681 O O . LEU A 1 87 ? 23.216 3.846 -21.091 1.00 92.19 87 LEU A O 1
ATOM 685 N N . MET A 1 88 ? 21.588 4.945 -20.019 1.00 94.44 88 MET A N 1
ATOM 686 C CA . MET A 1 88 ? 21.625 6.084 -20.940 1.00 94.44 88 MET A CA 1
ATOM 687 C C . MET A 1 88 ? 22.994 6.780 -20.939 1.00 94.44 88 MET A C 1
ATOM 689 O O . MET A 1 88 ? 23.424 7.249 -21.991 1.00 94.44 88 MET A O 1
ATOM 693 N N . ALA A 1 89 ? 23.696 6.816 -19.799 1.00 95.00 89 ALA A N 1
ATOM 694 C CA . ALA A 1 89 ? 25.058 7.349 -19.715 1.00 95.00 89 ALA A CA 1
ATOM 695 C C . ALA A 1 89 ? 26.089 6.480 -20.464 1.00 95.00 89 ALA A C 1
ATOM 697 O O . ALA A 1 89 ? 27.090 7.001 -20.947 1.00 95.00 89 ALA A O 1
ATOM 698 N N . GLU A 1 90 ? 25.818 5.184 -20.623 1.00 93.62 90 GLU A N 1
ATOM 699 C CA . GLU A 1 90 ? 26.609 4.244 -21.433 1.00 93.62 90 GLU A CA 1
ATOM 700 C C . GLU A 1 90 ? 26.202 4.239 -22.923 1.00 93.62 90 GLU A C 1
ATOM 702 O O . GLU A 1 90 ? 26.684 3.413 -23.697 1.00 93.62 90 GLU A O 1
ATOM 707 N N . GLY A 1 91 ? 25.288 5.123 -23.345 1.00 93.88 91 GLY A N 1
ATOM 708 C CA . GLY A 1 91 ? 24.755 5.143 -24.714 1.00 93.88 91 GLY A CA 1
ATOM 709 C C . GLY A 1 91 ? 23.757 4.018 -25.009 1.00 93.88 91 GLY A C 1
ATOM 710 O O . GLY A 1 91 ? 23.480 3.719 -26.171 1.00 93.88 91 GLY A O 1
ATOM 711 N N . ARG A 1 92 ? 23.213 3.388 -23.966 1.00 89.44 92 ARG A N 1
ATOM 712 C CA . ARG A 1 92 ? 22.298 2.250 -24.044 1.00 89.44 92 ARG A CA 1
ATOM 713 C C . ARG A 1 92 ? 20.869 2.658 -23.704 1.00 89.44 92 ARG A C 1
ATOM 715 O O . ARG A 1 92 ? 20.600 3.219 -22.645 1.00 89.44 92 ARG A O 1
ATOM 722 N N . ASP A 1 93 ? 19.923 2.335 -24.581 1.00 91.62 93 ASP A N 1
ATOM 723 C CA . ASP A 1 93 ? 18.519 2.733 -24.443 1.00 91.62 93 ASP A CA 1
ATOM 724 C C . ASP A 1 93 ? 17.574 1.578 -24.071 1.00 91.62 93 ASP A C 1
ATOM 726 O O . ASP A 1 93 ? 16.355 1.721 -24.180 1.00 91.62 93 ASP A O 1
ATOM 730 N N . ASP A 1 94 ? 18.101 0.466 -23.545 1.00 86.38 94 ASP A N 1
ATOM 731 C CA . ASP A 1 94 ? 17.363 -0.785 -23.308 1.00 86.38 94 ASP A CA 1
ATOM 732 C C . ASP A 1 94 ? 16.056 -0.610 -22.505 1.00 86.38 94 ASP A C 1
ATOM 734 O O . ASP A 1 94 ? 15.082 -1.339 -22.700 1.00 86.38 94 ASP A O 1
ATOM 738 N N . LEU A 1 95 ? 16.022 0.354 -21.577 1.00 87.25 95 LEU A N 1
ATOM 739 C CA . LEU A 1 95 ? 14.870 0.616 -20.705 1.00 87.25 95 LEU A CA 1
ATOM 740 C C . LEU A 1 95 ? 13.934 1.720 -21.209 1.00 87.25 95 LEU A C 1
ATOM 742 O O . LEU A 1 95 ? 12.920 2.005 -20.552 1.00 87.25 95 LEU A O 1
ATOM 746 N N . LYS A 1 96 ? 14.228 2.338 -22.353 1.00 89.19 96 LYS A N 1
ATOM 747 C CA . LYS A 1 96 ? 13.414 3.408 -22.934 1.00 89.19 96 LYS A CA 1
ATOM 748 C C . LYS A 1 96 ? 12.003 2.901 -23.234 1.00 89.19 96 LYS A C 1
ATOM 750 O O . LYS A 1 96 ? 11.805 1.847 -23.827 1.00 89.19 96 LYS A O 1
ATOM 755 N N . GLY A 1 97 ? 10.994 3.635 -22.762 1.00 86.94 97 GLY A N 1
ATOM 756 C CA . GLY A 1 97 ? 9.584 3.262 -22.933 1.00 86.94 97 GLY A CA 1
ATOM 757 C C . GLY A 1 97 ? 9.132 2.018 -22.152 1.00 86.94 97 GLY A C 1
ATOM 758 O O . GLY A 1 97 ? 7.976 1.623 -22.271 1.00 86.94 97 GLY A O 1
ATOM 759 N N . SER A 1 98 ? 9.991 1.409 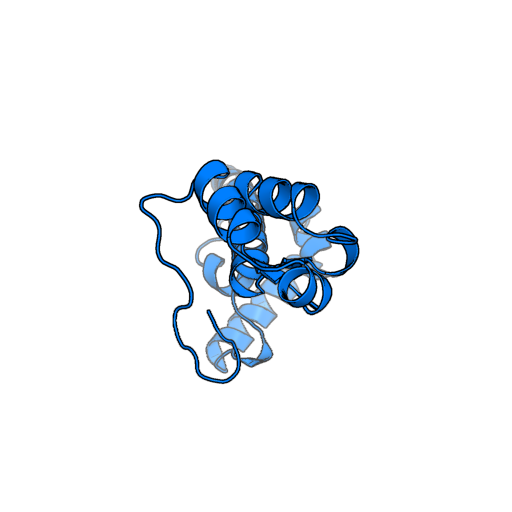-21.324 1.00 85.50 98 SER A N 1
ATOM 760 C CA . SER A 1 98 ? 9.651 0.157 -20.635 1.00 85.50 98 SER A CA 1
ATOM 761 C C . SER A 1 98 ? 8.743 0.335 -19.415 1.00 85.50 98 SER A C 1
ATOM 763 O O . SER A 1 98 ? 8.155 -0.646 -18.987 1.00 85.50 98 SER A O 1
ATOM 765 N N . LYS A 1 99 ? 8.579 1.549 -18.859 1.00 86.44 99 LYS A N 1
ATOM 766 C CA . LYS A 1 99 ? 7.896 1.814 -17.569 1.00 86.44 99 LYS A CA 1
ATOM 767 C C . LYS A 1 99 ? 6.615 1.001 -17.353 1.00 86.44 99 LYS A C 1
ATOM 769 O O . LYS A 1 99 ? 6.512 0.282 -16.365 1.00 86.44 99 LYS A O 1
ATOM 774 N N . TYR A 1 100 ? 5.651 1.119 -18.262 1.00 83.31 100 TYR A N 1
ATOM 775 C CA . TYR A 1 100 ? 4.341 0.491 -18.087 1.00 83.31 100 TYR A CA 1
ATOM 776 C C . TYR A 1 100 ? 4.403 -1.033 -18.160 1.00 83.31 100 TYR A C 1
ATOM 778 O O . TYR A 1 100 ? 3.601 -1.690 -17.514 1.00 83.31 100 TYR A O 1
ATOM 786 N N . THR A 1 101 ? 5.382 -1.594 -18.870 1.00 81.19 101 THR A N 1
ATOM 787 C CA . THR A 1 101 ? 5.628 -3.038 -18.957 1.00 81.19 101 THR A CA 1
ATOM 788 C C . THR A 1 101 ? 5.838 -3.641 -17.565 1.00 81.19 101 THR A C 1
ATOM 790 O O . THR A 1 101 ? 5.284 -4.694 -17.284 1.00 81.19 101 THR A O 1
ATOM 793 N N . TRP A 1 102 ? 6.534 -2.937 -16.666 1.00 79.00 102 TRP A N 1
ATOM 794 C CA . TRP A 1 102 ? 6.827 -3.391 -15.298 1.00 79.00 102 TRP A CA 1
ATOM 795 C C . TRP A 1 102 ? 5.658 -3.283 -14.315 1.00 79.00 102 TRP A C 1
ATOM 797 O O . TRP A 1 102 ? 5.659 -3.954 -13.291 1.00 79.00 102 TRP A O 1
ATOM 807 N N . GLN A 1 103 ? 4.690 -2.407 -14.591 1.00 81.50 103 GLN A N 1
ATOM 808 C CA . GLN A 1 103 ? 3.589 -2.092 -13.668 1.00 81.50 103 GLN A CA 1
ATOM 809 C C . GLN A 1 103 ? 2.274 -2.769 -14.067 1.00 81.50 103 GLN A C 1
ATOM 811 O O . GLN A 1 103 ? 1.266 -2.633 -13.378 1.00 81.50 103 GLN A O 1
ATOM 816 N N . TYR A 1 104 ? 2.252 -3.456 -15.207 1.00 77.56 104 TYR A N 1
ATOM 817 C CA . TYR A 1 104 ? 1.029 -4.017 -15.752 1.00 77.56 104 TYR A CA 1
ATOM 818 C C . TYR A 1 104 ? 0.823 -5.451 -15.270 1.00 77.56 104 TYR A C 1
ATOM 820 O O . TYR A 1 104 ? 1.718 -6.283 -15.394 1.00 77.56 104 TYR A O 1
ATOM 828 N N . ASN A 1 105 ? -0.387 -5.771 -14.809 1.00 77.50 105 ASN A N 1
ATOM 829 C CA . ASN A 1 105 ? -0.758 -7.152 -14.507 1.00 77.50 105 ASN A CA 1
ATOM 830 C C . ASN A 1 105 ? -0.799 -7.981 -15.814 1.00 77.50 105 ASN A C 1
ATOM 832 O O . ASN A 1 105 ? -1.640 -7.693 -16.674 1.00 77.50 105 ASN A O 1
ATOM 836 N N . PRO A 1 106 ? 0.037 -9.028 -15.973 1.00 73.31 106 PRO A N 1
ATOM 837 C CA . PRO A 1 106 ? 0.075 -9.855 -17.182 1.00 73.31 106 PRO A CA 1
ATOM 838 C C . PRO A 1 106 ? -1.268 -10.480 -17.576 1.00 73.31 106 PRO A C 1
ATOM 840 O O . PRO A 1 106 ? -1.505 -10.699 -18.765 1.00 73.31 106 PRO A O 1
ATOM 843 N N . GLN A 1 107 ? -2.150 -10.747 -16.607 1.00 78.88 107 GLN A N 1
ATOM 844 C CA . GLN A 1 107 ? -3.485 -11.311 -16.845 1.00 78.88 107 GLN A CA 1
ATOM 845 C C . GLN A 1 107 ? -4.418 -10.318 -17.552 1.00 78.88 107 GLN A C 1
ATOM 847 O O . GLN A 1 107 ? -5.262 -10.727 -18.341 1.00 78.88 107 GLN A O 1
ATOM 852 N N . ASN A 1 108 ? -4.203 -9.016 -17.346 1.00 80.44 108 ASN A N 1
ATOM 853 C CA . ASN A 1 108 ? -5.008 -7.949 -17.942 1.00 80.44 108 ASN A CA 1
ATOM 854 C C . ASN A 1 108 ? -4.352 -7.344 -19.197 1.00 80.44 108 ASN A C 1
ATOM 856 O O . ASN A 1 108 ? -4.890 -6.409 -19.793 1.00 80.44 108 ASN A O 1
ATOM 860 N N . MET A 1 109 ? -3.167 -7.824 -19.603 1.00 80.00 109 MET A N 1
ATOM 861 C CA . MET A 1 109 ? -2.432 -7.270 -20.744 1.00 80.00 109 MET A CA 1
ATOM 862 C C . MET A 1 109 ? -3.146 -7.544 -22.072 1.00 80.00 109 MET A C 1
ATOM 864 O O . MET A 1 109 ? -3.365 -8.692 -22.460 1.00 80.00 109 MET A O 1
ATOM 868 N N . LYS A 1 110 ? -3.366 -6.482 -22.858 1.00 82.94 110 LYS A N 1
ATOM 869 C CA . LYS A 1 110 ? -3.709 -6.604 -24.285 1.00 82.94 110 LYS A CA 1
ATOM 870 C C . LYS A 1 110 ? -2.605 -7.363 -25.036 1.00 82.94 110 LYS A C 1
ATOM 872 O O . LYS A 1 110 ? -1.431 -7.293 -24.672 1.00 82.94 110 LYS A O 1
ATOM 877 N N . ALA A 1 111 ? -2.951 -8.037 -26.135 1.00 83.88 111 ALA A N 1
ATOM 878 C CA . ALA A 1 111 ? -2.021 -8.895 -26.882 1.00 83.88 111 ALA A CA 1
ATOM 879 C C . ALA A 1 111 ? -0.711 -8.191 -27.305 1.00 83.88 111 ALA A C 1
ATOM 881 O O . ALA A 1 111 ? 0.372 -8.770 -27.190 1.00 83.88 111 ALA A O 1
ATOM 882 N N . TRP A 1 112 ? -0.783 -6.926 -27.736 1.00 78.25 112 TRP A N 1
ATOM 883 C CA . TRP A 1 112 ? 0.401 -6.140 -28.105 1.00 78.25 112 TRP A CA 1
ATOM 884 C C . TRP A 1 112 ? 1.297 -5.828 -26.895 1.00 78.25 112 TRP A C 1
ATOM 886 O O . TRP A 1 112 ? 2.520 -5.940 -26.992 1.00 78.25 112 TRP A O 1
ATOM 896 N N . ALA A 1 113 ? 0.703 -5.524 -25.737 1.00 76.25 113 ALA A N 1
ATOM 897 C CA . ALA A 1 113 ? 1.426 -5.287 -24.490 1.00 76.25 113 ALA A CA 1
ATOM 898 C C . ALA A 1 113 ? 2.093 -6.580 -24.004 1.00 76.25 113 ALA A C 1
ATOM 900 O O . ALA A 1 113 ? 3.266 -6.568 -23.643 1.00 76.25 113 ALA A O 1
ATOM 901 N N . LYS A 1 114 ? 1.404 -7.722 -24.127 1.00 81.31 114 LYS A N 1
ATOM 902 C CA . LYS A 1 114 ? 1.954 -9.054 -23.831 1.00 81.31 114 LYS A CA 1
ATOM 903 C C . LYS A 1 114 ? 3.151 -9.401 -24.725 1.00 81.31 114 LYS A C 1
ATOM 905 O O . LYS A 1 114 ? 4.116 -10.000 -24.253 1.00 81.31 114 LYS A O 1
ATOM 910 N N . LYS A 1 115 ? 3.131 -9.007 -26.006 1.00 82.50 115 LYS A N 1
ATOM 911 C CA . LYS A 1 115 ? 4.282 -9.149 -26.919 1.00 82.50 115 LYS A CA 1
ATOM 912 C C . LYS A 1 115 ? 5.464 -8.281 -26.469 1.00 82.50 115 LYS A C 1
ATOM 914 O O . LYS A 1 115 ? 6.597 -8.760 -26.471 1.00 82.50 115 LYS A O 1
ATOM 919 N N . GLY A 1 116 ? 5.200 -7.041 -26.051 1.00 79.00 116 GLY A N 1
ATOM 920 C CA . GLY A 1 116 ? 6.200 -6.145 -25.459 1.00 79.00 116 GLY A CA 1
ATOM 921 C C . GLY A 1 116 ? 6.806 -6.708 -24.171 1.00 79.00 116 GLY A C 1
ATOM 922 O O . GLY A 1 116 ? 8.026 -6.796 -24.063 1.00 79.00 116 GLY A O 1
ATOM 923 N N . TRP A 1 117 ? 5.963 -7.192 -23.255 1.00 80.44 117 TRP A N 1
ATOM 924 C CA . TRP A 1 117 ? 6.368 -7.862 -22.018 1.00 80.44 117 TRP A CA 1
ATOM 925 C C . TRP A 1 117 ? 7.262 -9.069 -22.282 1.00 80.44 117 TRP A C 1
ATOM 927 O O . TRP A 1 117 ? 8.343 -9.155 -21.717 1.00 80.44 117 TRP A O 1
ATOM 937 N N . LYS A 1 118 ? 6.878 -9.971 -23.195 1.00 83.25 118 LYS A N 1
ATOM 938 C CA . LYS A 1 118 ? 7.707 -11.137 -23.547 1.00 83.25 118 LYS A CA 1
ATOM 939 C C . LYS A 1 118 ? 9.075 -10.740 -24.106 1.00 83.25 118 LYS A C 1
ATOM 941 O O . LYS A 1 118 ? 10.071 -11.372 -23.763 1.00 83.25 118 LYS A O 1
ATOM 946 N N . ARG A 1 119 ? 9.141 -9.705 -24.955 1.00 82.38 119 ARG A N 1
ATOM 947 C CA . ARG A 1 119 ? 10.417 -9.180 -25.477 1.00 82.38 119 ARG A CA 1
ATOM 948 C C . ARG A 1 119 ? 11.282 -8.629 -24.349 1.00 82.38 119 ARG A C 1
ATOM 950 O O . ARG A 1 119 ? 12.455 -8.985 -24.265 1.00 82.38 119 ARG A O 1
ATOM 957 N N . TRP A 1 120 ? 10.686 -7.809 -23.485 1.00 83.69 120 TRP A N 1
ATOM 958 C CA . TRP A 1 120 ? 11.356 -7.239 -22.324 1.00 83.69 120 TRP A CA 1
ATOM 959 C C . TRP A 1 120 ? 11.859 -8.336 -21.373 1.00 83.69 120 TRP A C 1
ATOM 961 O O . TRP A 1 120 ? 13.043 -8.358 -21.064 1.00 83.69 120 TRP A O 1
ATOM 971 N N . LEU A 1 121 ? 11.017 -9.306 -21.004 1.00 82.06 121 LEU A N 1
ATOM 972 C CA . LEU A 1 121 ? 11.369 -10.411 -20.108 1.00 82.06 121 LEU A CA 1
ATOM 973 C C . LEU A 1 121 ? 12.503 -11.267 -20.690 1.00 82.06 121 LEU A C 1
ATOM 975 O O . LEU A 1 121 ? 13.452 -11.613 -19.993 1.00 82.06 121 LEU A O 1
ATOM 979 N N . SER A 1 122 ? 12.447 -11.558 -21.992 1.00 85.62 122 SER A N 1
ATOM 980 C CA . SER A 1 122 ? 13.497 -12.303 -22.693 1.00 85.62 122 SER A CA 1
ATOM 981 C C . SER A 1 122 ? 14.849 -11.578 -22.648 1.00 85.62 122 SER A C 1
ATOM 983 O O . SER A 1 122 ? 15.887 -12.216 -22.480 1.00 85.62 122 SER A O 1
ATOM 985 N N . TRP A 1 123 ? 14.857 -10.249 -22.780 1.00 86.69 123 TRP A N 1
ATOM 986 C CA . TRP A 1 123 ? 16.053 -9.431 -22.565 1.00 86.69 123 TRP A CA 1
ATOM 987 C C . TRP A 1 123 ? 16.480 -9.428 -21.091 1.00 86.69 123 TRP A C 1
ATOM 989 O O . TRP A 1 123 ? 17.642 -9.698 -20.804 1.00 86.69 123 TRP A O 1
ATOM 999 N N . ALA A 1 124 ? 15.547 -9.208 -20.164 1.00 84.12 124 ALA A N 1
ATOM 1000 C CA . ALA A 1 124 ? 15.812 -9.045 -18.737 1.00 84.12 124 ALA A CA 1
ATOM 1001 C C . ALA A 1 124 ? 16.458 -10.290 -18.112 1.00 84.12 124 ALA A C 1
ATOM 1003 O O . ALA A 1 124 ? 17.455 -10.176 -17.402 1.00 84.12 124 ALA A O 1
ATOM 1004 N N . VAL A 1 125 ? 15.974 -11.488 -18.457 1.00 86.75 125 VAL A N 1
ATOM 1005 C CA . VAL A 1 125 ? 16.545 -12.772 -17.999 1.00 86.75 125 VAL A CA 1
ATOM 1006 C C . VAL A 1 125 ? 17.993 -12.976 -18.480 1.00 86.75 125 VAL A C 1
ATOM 1008 O O . VAL A 1 125 ? 18.764 -13.690 -17.833 1.00 86.75 125 VAL A O 1
ATOM 1011 N N . ARG A 1 126 ? 18.376 -12.341 -19.597 1.00 87.19 126 ARG A N 1
ATOM 1012 C CA . ARG A 1 126 ? 19.729 -12.370 -20.185 1.00 87.19 126 ARG A CA 1
ATOM 1013 C C . ARG A 1 126 ? 20.533 -11.096 -19.906 1.00 87.19 126 ARG A C 1
ATOM 1015 O O . ARG A 1 126 ? 21.644 -10.960 -20.418 1.00 87.19 126 ARG A O 1
ATOM 1022 N N . SER A 1 127 ? 19.983 -10.163 -19.131 1.00 83.75 127 SER A N 1
ATOM 1023 C CA . SER A 1 127 ? 20.641 -8.900 -18.825 1.00 83.75 127 SER A CA 1
ATOM 1024 C C . SER A 1 127 ? 21.878 -9.138 -17.962 1.00 83.75 127 SER A C 1
ATOM 1026 O O . SER A 1 127 ? 21.904 -10.029 -17.112 1.00 83.75 127 SER A O 1
ATOM 1028 N N . ARG A 1 128 ? 22.905 -8.311 -18.175 1.00 83.75 128 ARG A N 1
ATOM 1029 C CA . ARG A 1 128 ? 24.083 -8.225 -17.298 1.00 83.75 128 ARG A CA 1
ATOM 1030 C C . ARG A 1 128 ? 23.818 -7.372 -16.051 1.00 83.75 128 ARG A C 1
ATOM 1032 O O . ARG A 1 128 ? 24.661 -7.319 -15.167 1.00 83.75 128 ARG A O 1
ATOM 1039 N N . LEU A 1 129 ? 22.656 -6.716 -15.985 1.00 80.00 129 LEU A N 1
ATOM 1040 C CA . LEU A 1 129 ? 22.209 -5.959 -14.821 1.00 80.00 129 LEU A CA 1
ATOM 1041 C C . LEU A 1 129 ? 21.567 -6.920 -13.817 1.00 80.00 129 LEU A C 1
ATOM 1043 O O . LEU A 1 129 ? 20.425 -7.353 -13.995 1.00 80.00 129 LEU A O 1
ATOM 1047 N N . GLU A 1 130 ? 22.310 -7.267 -12.768 1.00 81.44 130 GLU A N 1
ATOM 1048 C CA . GLU A 1 130 ? 21.866 -8.220 -11.743 1.00 81.44 130 GLU A CA 1
ATOM 1049 C C . GLU A 1 130 ? 20.542 -7.829 -11.054 1.00 81.44 130 GLU A C 1
ATOM 1051 O O . GLU A 1 130 ? 19.689 -8.711 -10.904 1.00 81.44 130 GLU A O 1
ATOM 1056 N N . PRO A 1 131 ? 20.262 -6.545 -10.734 1.00 77.31 131 PRO A N 1
ATOM 1057 C CA . PRO A 1 131 ? 18.954 -6.151 -10.203 1.00 77.31 131 PRO A CA 1
ATOM 1058 C C . PRO A 1 131 ? 17.794 -6.518 -11.141 1.00 77.31 131 PRO A C 1
ATOM 1060 O O . PRO A 1 131 ? 16.777 -7.062 -10.710 1.00 77.31 131 PRO A O 1
ATOM 1063 N N . ILE A 1 132 ? 17.967 -6.300 -12.446 1.00 79.69 132 ILE A N 1
ATOM 1064 C CA . ILE A 1 132 ? 16.946 -6.573 -13.467 1.00 79.69 132 ILE A CA 1
ATOM 1065 C C . ILE A 1 132 ? 16.739 -8.073 -13.660 1.00 79.69 132 ILE A C 1
ATOM 1067 O O . ILE A 1 132 ? 15.608 -8.551 -13.759 1.00 79.69 132 ILE A O 1
ATOM 1071 N N . LYS A 1 133 ? 17.835 -8.825 -13.696 1.00 82.19 133 LYS A N 1
ATOM 1072 C CA . LYS A 1 133 ? 17.813 -10.278 -13.847 1.00 82.19 133 LYS A CA 1
ATOM 1073 C C . LYS A 1 133 ? 17.152 -10.967 -12.654 1.00 82.19 133 LYS A C 1
ATOM 1075 O O . LYS A 1 133 ? 16.447 -11.954 -12.853 1.00 82.19 133 LYS A O 1
ATOM 1080 N N . LYS A 1 134 ? 17.340 -10.441 -11.436 1.00 78.31 134 LYS A N 1
ATOM 1081 C CA . LYS A 1 134 ? 16.669 -10.928 -10.221 1.00 78.31 134 LYS A CA 1
ATOM 1082 C C . LYS A 1 134 ? 15.158 -10.709 -10.296 1.00 78.31 134 LYS A C 1
ATOM 1084 O O . LYS A 1 134 ? 14.417 -11.663 -10.097 1.00 78.31 134 LYS A O 1
ATOM 1089 N N . VAL A 1 135 ? 14.711 -9.504 -10.664 1.00 73.56 135 VAL A N 1
ATOM 1090 C CA . VAL A 1 135 ? 13.276 -9.192 -10.831 1.00 73.56 135 VAL A CA 1
ATOM 1091 C C . VAL A 1 135 ? 12.625 -10.069 -11.903 1.00 73.56 135 VAL A C 1
ATOM 1093 O O . VAL A 1 135 ? 11.502 -10.520 -11.728 1.00 73.56 135 VAL A O 1
ATOM 1096 N N . ALA A 1 136 ? 13.331 -10.366 -12.995 1.00 76.69 136 ALA A N 1
ATOM 1097 C CA . ALA A 1 136 ? 12.810 -11.195 -14.082 1.00 76.69 136 ALA A CA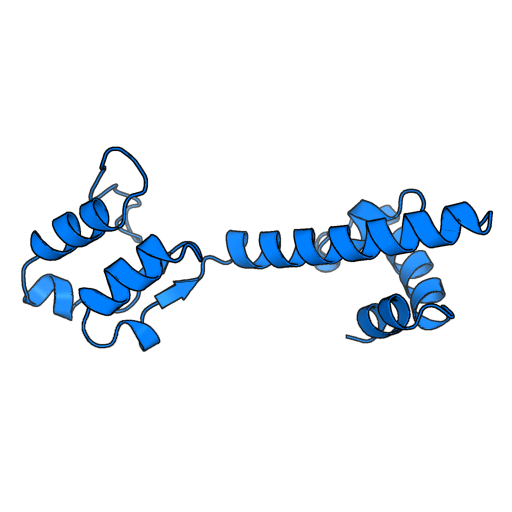 1
ATOM 1098 C C . ALA A 1 136 ? 12.640 -12.690 -13.738 1.00 76.69 136 ALA A C 1
ATOM 1100 O O . ALA A 1 136 ? 12.097 -13.435 -14.554 1.00 76.69 136 ALA A O 1
ATOM 1101 N N . ARG A 1 137 ? 13.155 -13.144 -12.588 1.00 77.00 137 ARG A N 1
ATOM 1102 C CA . ARG A 1 137 ? 13.146 -14.551 -12.149 1.00 77.00 137 ARG A CA 1
ATOM 1103 C C . ARG A 1 137 ? 12.250 -14.816 -10.934 1.00 77.00 137 ARG A C 1
ATOM 1105 O O . ARG A 1 137 ? 12.165 -15.970 -10.523 1.00 77.00 137 ARG A O 1
ATOM 1112 N N . MET A 1 138 ? 11.664 -13.770 -10.354 1.00 63.75 138 MET A N 1
ATOM 1113 C CA . MET A 1 138 ? 10.655 -13.870 -9.295 1.00 63.75 138 MET A CA 1
ATOM 1114 C C . MET A 1 138 ? 9.303 -14.261 -9.887 1.00 63.75 138 MET A C 1
ATOM 1116 O O . MET A 1 138 ? 8.584 -15.013 -9.200 1.00 63.75 138 MET A O 1
#